Protein AF-A0A7J6QFS4-F1 (afdb_monomer)

Organism: Perkinsus olseni (NCBI:txid32597)

Foldseek 3Di:
DVCVVVAAVCCLPPPLVVLLVQLVVCVVVDCVSVLVSLVCLLVNLVRYALVSCVVRVVVSLLVQCPDPDLQSVVSSLVSVVVCVVVVSHVPVCCCPVPNVVSSCVSVVPDPDPPRD

Secondary structure (DSSP, 8-state):
-HHHHHHHHHIIIIIHHHHHHHHHHTTTS-SHHHHHHHHHHHHHTTTS-HHHIIIIIHHHHHHHTT-SSHHHHHHHHHHHHHHHHTTS---HHHIIIIIHHHHHHHHHS---TT--

pLDDT: mean 85.69, std 8.69, range [56.34, 96.44]

Sequence (116 aa):
PISEVFGSQWTEEHLLPKIVEQYQQVQGQGYSGRLTTLQALPRLTFVMSSEQVEQHIMPVLVKATKDPVPNVRFAACECLIWMLENHKLENPMMVTQSLEPTVKDVLSNEQDADVK

Nearest PDB structures (foldseek):
  3c5w-assembly1_A  TM=8.515E-01  e=2.340E-03  Homo sapiens
  8rbx-assembly1_p  TM=8.374E-01  e=2.222E-03  Homo sapiens
  7k36-assembly1_A  TM=8.325E-01  e=3.189E-03  Homo sapiens
  6ef4-assembly1_A  TM=8.300E-01  e=2.876E-03  Mus musculus
  7xvk-assembly1_A  TM=6.401E-01  e=2.153E-02  Arabidopsis thaliana

Radius of gyration: 14.08 Å; Cα contacts (8 Å, |Δi|>4): 109; chains: 1; bounding box: 35×30×35 Å

Solvent-accessible surface area (backbone atoms only — not comparable to full-atom values): 6596 Å² total; per-residue (Å²): 108,75,46,66,77,61,29,37,67,49,28,61,73,63,48,46,56,54,47,54,47,48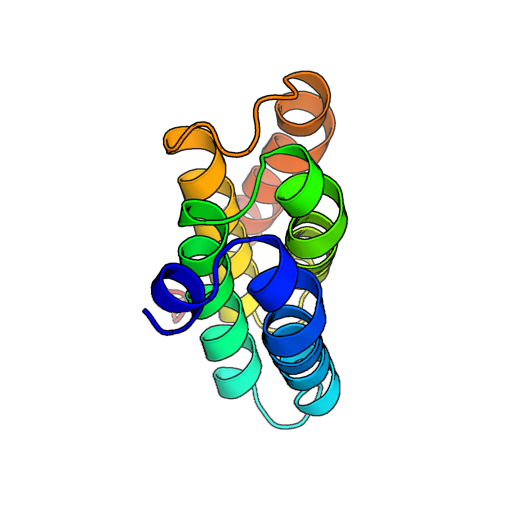,39,60,72,33,59,93,75,57,63,67,58,39,45,54,37,54,70,49,52,68,68,50,53,79,47,38,54,50,66,56,35,56,71,60,51,42,61,55,38,62,55,29,53,68,42,93,48,67,60,41,19,51,51,25,42,52,49,52,52,53,34,45,78,67,64,46,56,78,56,64,63,56,43,65,75,48,47,50,60,50,46,49,50,55,69,72,68,64,79,63,86,83,59,127

InterPro domains:
  IPR000357 HEAT repeat [PF02985] (57-80)
  IPR011989 Armadillo-like helical [G3DSA:1.25.10.10] (1-116)
  IPR016024 Armadillo-type fold [SSF48371] (4-115)
  IPR051023 Protein Phosphatase 2A Regulatory Subunit A [PTHR10648] (2-115)

Structure (mmCIF, N/CA/C/O backbone):
data_AF-A0A7J6QFS4-F1
#
_entry.id   AF-A0A7J6QFS4-F1
#
loop_
_atom_site.group_PDB
_atom_site.id
_atom_site.type_symbol
_atom_site.label_atom_id
_atom_site.label_alt_id
_atom_site.label_comp_id
_atom_site.label_asym_id
_atom_site.label_entity_id
_atom_site.label_seq_id
_atom_site.pdbx_PDB_ins_code
_atom_site.Cartn_x
_atom_site.Cartn_y
_atom_site.Cartn_z
_atom_site.occupancy
_atom_site.B_iso_or_equiv
_atom_site.auth_seq_id
_atom_site.auth_comp_id
_atom_site.auth_asym_id
_atom_site.auth_atom_id
_atom_site.pdbx_PDB_model_num
ATOM 1 N N . PRO A 1 1 ? -19.734 -1.689 1.004 1.00 78.00 1 PRO A N 1
ATOM 2 C CA . PRO A 1 1 ? -18.829 -2.863 0.905 1.00 78.00 1 PRO A CA 1
ATOM 3 C C . PRO A 1 1 ? -19.064 -3.897 2.014 1.00 78.00 1 PRO A C 1
ATOM 5 O O . PRO A 1 1 ? -19.603 -3.528 3.047 1.00 78.00 1 PRO A O 1
ATOM 8 N N . ILE A 1 2 ? -18.643 -5.163 1.854 1.00 86.31 2 ILE A N 1
ATOM 9 C CA . ILE A 1 2 ? -18.757 -6.160 2.944 1.00 86.31 2 ILE A CA 1
ATOM 10 C C . ILE A 1 2 ? -18.031 -5.692 4.221 1.00 86.31 2 ILE A C 1
ATOM 12 O O . ILE A 1 2 ? -18.524 -5.890 5.325 1.00 86.31 2 ILE A O 1
ATOM 16 N N . SER A 1 3 ? -16.926 -4.962 4.057 1.00 90.06 3 SER A N 1
ATOM 17 C CA . SER A 1 3 ? -16.174 -4.325 5.139 1.00 90.06 3 SER A CA 1
ATOM 18 C C . SER A 1 3 ? -16.978 -3.280 5.927 1.00 90.06 3 SER A C 1
ATOM 20 O O . SER A 1 3 ? -16.771 -3.134 7.123 1.00 90.06 3 SER A O 1
ATOM 22 N N . GLU A 1 4 ? -17.933 -2.582 5.304 1.00 91.00 4 GLU A N 1
ATOM 23 C CA . GLU A 1 4 ? -18.822 -1.632 5.999 1.00 91.00 4 GLU A CA 1
ATOM 24 C C . GLU A 1 4 ? -19.908 -2.350 6.802 1.00 91.00 4 GLU A C 1
ATOM 26 O O . GLU A 1 4 ? -20.306 -1.874 7.859 1.00 91.00 4 GLU A O 1
ATOM 31 N N . VAL A 1 5 ? -20.373 -3.506 6.316 1.00 93.69 5 VAL A N 1
ATOM 32 C CA . VAL A 1 5 ? -21.405 -4.306 6.991 1.00 93.69 5 VAL A CA 1
ATOM 33 C C . VAL A 1 5 ? -20.857 -4.937 8.270 1.00 93.69 5 VAL A C 1
ATOM 35 O O . VAL A 1 5 ? -21.542 -4.948 9.288 1.00 93.69 5 VAL A O 1
ATOM 38 N N . PHE A 1 6 ? -19.627 -5.455 8.223 1.00 93.94 6 PHE A N 1
ATOM 39 C CA . PHE A 1 6 ? -19.010 -6.146 9.359 1.00 93.94 6 PHE A CA 1
ATOM 40 C C . PHE A 1 6 ? -18.054 -5.271 10.186 1.00 93.94 6 PHE A C 1
ATOM 42 O O . PHE A 1 6 ? -17.651 -5.664 11.280 1.00 93.94 6 PHE A O 1
ATOM 49 N N . GLY A 1 7 ? -17.716 -4.076 9.700 1.00 93.81 7 GLY A N 1
ATOM 50 C CA . GLY A 1 7 ? -16.931 -3.083 10.425 1.00 93.81 7 GLY A CA 1
ATOM 51 C C . GLY A 1 7 ? -15.421 -3.340 10.451 1.00 93.81 7 GLY A C 1
ATOM 52 O O . GLY A 1 7 ? -14.890 -4.251 9.805 1.00 93.81 7 GLY A O 1
ATOM 53 N N . SER A 1 8 ? -14.725 -2.483 11.206 1.00 94.31 8 SER A N 1
ATOM 54 C CA . SER A 1 8 ? -13.258 -2.411 11.242 1.00 94.31 8 SER A CA 1
ATOM 55 C C . SER A 1 8 ? -12.595 -3.716 11.683 1.00 94.31 8 SER A C 1
ATOM 57 O O . SER A 1 8 ? -11.792 -4.280 10.944 1.00 94.31 8 SER A O 1
ATOM 59 N N . GLN A 1 9 ? -12.971 -4.227 12.860 1.00 94.62 9 GLN A N 1
ATOM 60 C CA . GLN A 1 9 ? -12.335 -5.402 13.458 1.00 94.62 9 GLN A CA 1
ATOM 61 C C . GLN A 1 9 ? -12.461 -6.634 12.557 1.00 94.62 9 GLN A C 1
ATOM 63 O O . GLN A 1 9 ? -11.479 -7.312 12.273 1.00 94.62 9 GLN A O 1
ATOM 68 N N . TRP A 1 10 ? -13.658 -6.889 12.021 1.00 96.19 10 TRP A N 1
ATOM 69 C CA . TRP A 1 10 ? -13.849 -8.000 11.094 1.00 96.19 10 TRP A CA 1
ATOM 70 C C . TRP A 1 10 ? -13.008 -7.831 9.824 1.00 96.19 10 TRP A C 1
ATOM 72 O O . TRP A 1 10 ? -12.444 -8.801 9.318 1.00 96.19 10 TRP A O 1
ATOM 82 N N . THR A 1 11 ? -12.908 -6.599 9.316 1.00 96.44 11 THR A N 1
ATOM 83 C CA . THR A 1 11 ? -12.099 -6.284 8.133 1.00 96.44 11 THR A CA 1
ATOM 84 C C . THR A 1 11 ? -10.626 -6.600 8.374 1.00 96.44 11 THR A C 1
ATOM 86 O O . THR A 1 11 ? -10.013 -7.256 7.531 1.00 96.44 11 THR A O 1
ATOM 89 N N . GLU A 1 12 ? -10.080 -6.190 9.518 1.00 94.88 12 GLU A N 1
ATOM 90 C CA . GLU A 1 12 ? -8.701 -6.469 9.929 1.00 94.88 12 GLU A CA 1
ATOM 91 C C . GLU A 1 12 ? -8.442 -7.972 10.108 1.00 94.88 12 GLU A C 1
ATOM 93 O O . GLU A 1 12 ? -7.452 -8.490 9.599 1.00 94.88 12 GLU A O 1
ATOM 98 N N . GLU A 1 13 ? -9.351 -8.692 10.766 1.00 95.06 13 GLU A N 1
ATOM 99 C CA . GLU A 1 13 ? -9.154 -10.103 11.119 1.00 95.06 13 GLU A CA 1
ATOM 100 C C . GLU A 1 13 ? -9.402 -11.073 9.947 1.00 95.06 13 GLU A C 1
ATOM 102 O O . GLU A 1 13 ? -8.789 -12.139 9.886 1.00 95.06 13 GLU A O 1
ATOM 107 N N . HIS A 1 14 ? -10.301 -10.739 9.010 1.00 94.94 14 HIS A N 1
ATOM 108 C CA . HIS A 1 14 ? -10.813 -11.714 8.032 1.00 94.94 14 HIS A CA 1
ATOM 109 C C . HIS A 1 14 ? -10.610 -11.320 6.569 1.00 94.94 14 HIS A C 1
ATOM 111 O O . HIS A 1 14 ? -10.424 -12.202 5.721 1.00 94.94 14 HIS A O 1
ATOM 117 N N . LEU A 1 15 ? -10.696 -10.027 6.242 1.00 94.69 15 LEU A N 1
ATOM 118 C CA . LEU A 1 15 ? -10.657 -9.558 4.855 1.00 94.69 15 LEU A CA 1
ATOM 119 C C . LEU A 1 15 ? -9.254 -9.115 4.443 1.00 94.69 15 LEU A C 1
ATOM 121 O O . LEU A 1 15 ? -8.746 -9.564 3.413 1.00 94.69 15 LEU A O 1
ATOM 125 N N . LEU A 1 16 ? -8.623 -8.261 5.249 1.00 94.44 16 LEU A N 1
ATOM 126 C CA . LEU A 1 16 ? -7.293 -7.731 4.981 1.00 94.44 16 LEU A CA 1
ATOM 127 C C . LEU A 1 16 ? -6.232 -8.833 4.817 1.00 94.44 16 LEU A C 1
ATOM 129 O O . LEU A 1 16 ? -5.499 -8.765 3.828 1.00 94.44 16 LEU A O 1
ATOM 133 N N . PRO A 1 17 ? -6.175 -9.891 5.657 1.00 94.25 17 PRO A N 1
ATOM 134 C CA . PRO A 1 17 ? -5.160 -10.931 5.518 1.00 94.25 17 PRO A CA 1
ATOM 135 C C . PRO A 1 17 ? -5.238 -11.639 4.165 1.00 94.25 17 PRO A C 1
ATOM 137 O O . PRO A 1 17 ? -4.209 -11.869 3.542 1.00 94.25 17 PRO A O 1
ATOM 140 N N . LYS A 1 18 ? -6.451 -11.890 3.652 1.00 93.62 18 LYS A N 1
ATOM 141 C CA . LYS A 1 18 ? -6.660 -12.518 2.336 1.00 93.62 18 LYS A CA 1
ATOM 142 C C . LYS A 1 18 ? -6.189 -11.627 1.193 1.00 93.62 18 LYS A C 1
ATOM 144 O O . LYS A 1 18 ? -5.596 -12.111 0.236 1.00 93.62 18 LYS A O 1
ATOM 149 N N . ILE A 1 19 ? -6.442 -10.322 1.288 1.00 92.31 19 ILE A N 1
ATOM 150 C CA . ILE A 1 19 ? -5.996 -9.350 0.282 1.00 92.31 19 ILE A CA 1
ATOM 151 C C . ILE A 1 19 ? -4.465 -9.270 0.271 1.00 92.31 19 ILE A C 1
ATOM 153 O O . ILE A 1 19 ? -3.852 -9.302 -0.797 1.00 92.31 19 ILE A O 1
ATOM 157 N N . VAL A 1 20 ? -3.835 -9.219 1.446 1.00 91.19 20 VAL A N 1
ATOM 158 C CA . VAL A 1 20 ? -2.371 -9.182 1.569 1.00 91.19 20 VAL A CA 1
ATOM 159 C C . VAL A 1 20 ? -1.735 -10.499 1.118 1.00 91.19 20 VAL A C 1
ATOM 161 O O . VAL A 1 20 ? -0.734 -10.477 0.403 1.00 91.19 20 VAL A O 1
ATOM 164 N N . GLU A 1 21 ? -2.324 -11.640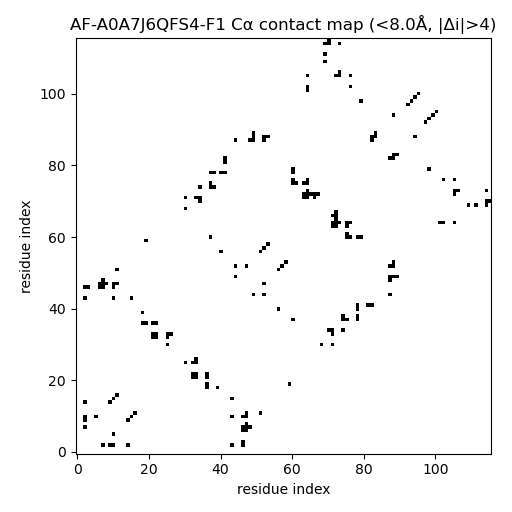 1.470 1.00 90.75 21 GLU A N 1
ATOM 165 C CA . GLU A 1 21 ? -1.881 -12.957 1.008 1.00 90.75 21 GLU A CA 1
ATOM 166 C C . GLU A 1 21 ? -1.961 -13.059 -0.521 1.00 90.75 21 GLU A C 1
ATOM 168 O O . GLU A 1 21 ? -0.989 -13.471 -1.154 1.00 90.75 21 GLU A O 1
ATOM 173 N N . GLN A 1 22 ? -3.051 -12.583 -1.134 1.00 88.88 22 GLN A N 1
ATOM 174 C CA . GLN A 1 22 ? -3.196 -12.519 -2.590 1.00 88.88 22 GLN A CA 1
ATOM 175 C C . GLN A 1 22 ? -2.026 -11.759 -3.236 1.00 88.88 22 GLN A C 1
ATOM 177 O O . GLN A 1 22 ? -1.454 -12.239 -4.212 1.00 88.88 22 GLN A O 1
ATOM 182 N N . TYR A 1 23 ? -1.621 -10.607 -2.678 1.00 87.38 23 TYR A N 1
ATOM 183 C CA . TYR A 1 23 ? -0.476 -9.834 -3.185 1.00 87.38 23 TYR A CA 1
ATOM 184 C C . TYR A 1 23 ? 0.832 -10.633 -3.166 1.00 87.38 23 TYR A C 1
ATOM 186 O O . TYR A 1 23 ? 1.679 -10.451 -4.042 1.00 87.38 23 TYR A O 1
ATOM 194 N N . GLN A 1 24 ? 1.008 -11.501 -2.168 1.00 83.25 24 GLN A N 1
ATOM 195 C CA . GLN A 1 24 ? 2.195 -12.340 -2.012 1.00 83.25 24 GLN A CA 1
ATOM 196 C C . GLN A 1 24 ? 2.157 -13.566 -2.929 1.00 83.25 24 GLN A C 1
ATOM 198 O O . GLN A 1 24 ? 3.159 -13.864 -3.573 1.00 83.25 24 GLN A O 1
ATOM 203 N N . GLN A 1 25 ? 1.016 -14.251 -3.028 1.00 84.56 25 GLN A N 1
ATOM 204 C CA . GLN A 1 25 ? 0.870 -15.477 -3.821 1.00 84.56 25 GLN A CA 1
ATOM 205 C C . GLN A 1 25 ? 1.032 -15.235 -5.327 1.00 84.56 25 GLN A C 1
ATOM 207 O O . GLN A 1 25 ? 1.580 -16.078 -6.036 1.00 84.56 25 GLN A O 1
ATOM 212 N N . VAL A 1 26 ? 0.592 -14.074 -5.820 1.00 81.44 26 VAL A N 1
ATOM 213 C CA . VAL A 1 26 ? 0.684 -13.720 -7.248 1.00 81.44 26 VAL A CA 1
ATOM 214 C C . VAL A 1 26 ? 2.024 -13.074 -7.627 1.00 81.44 26 VAL A C 1
ATOM 216 O O . VAL A 1 26 ? 2.211 -12.642 -8.769 1.00 81.44 26 VAL A O 1
ATOM 219 N N . GLN A 1 27 ? 2.986 -13.007 -6.699 1.00 76.00 27 GLN A N 1
ATOM 220 C CA . GLN A 1 27 ? 4.364 -12.631 -7.023 1.00 76.00 27 GLN A CA 1
ATOM 221 C C . GLN A 1 27 ? 4.932 -13.616 -8.055 1.00 76.00 27 GLN A C 1
ATOM 223 O O . GLN A 1 27 ? 4.904 -14.827 -7.862 1.00 76.00 27 GLN A O 1
ATOM 228 N N . GLY A 1 28 ? 5.420 -13.095 -9.183 1.00 73.00 28 GLY A N 1
ATOM 229 C CA . GLY A 1 28 ? 5.961 -13.905 -10.282 1.00 73.00 28 GLY A CA 1
ATOM 230 C C . GLY A 1 28 ? 4.934 -14.497 -11.262 1.00 73.00 28 GLY A C 1
ATOM 231 O O . GLY A 1 28 ? 5.348 -15.051 -12.273 1.00 73.00 28 GLY A O 1
ATOM 232 N N . GLN A 1 29 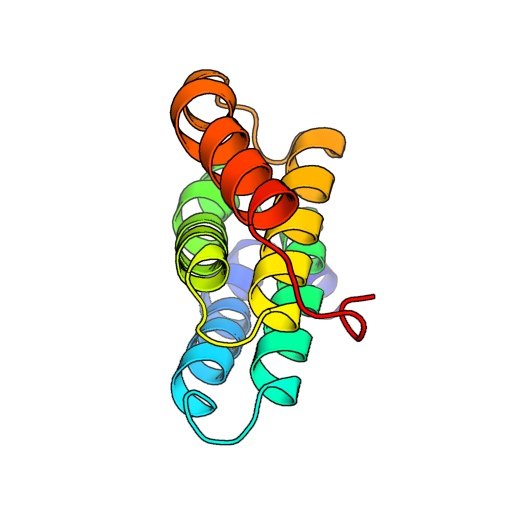? 3.621 -14.336 -11.037 1.00 75.94 29 GLN A N 1
ATOM 233 C CA . GLN A 1 29 ? 2.557 -14.884 -11.907 1.00 75.94 29 GLN A CA 1
ATOM 234 C C . GLN A 1 29 ? 1.903 -13.830 -12.832 1.00 75.94 29 GLN A C 1
ATOM 236 O O . GLN A 1 29 ? 0.793 -14.017 -13.323 1.00 75.94 29 GLN A O 1
ATOM 241 N N . GLY A 1 30 ? 2.585 -12.704 -13.069 1.00 77.38 30 GLY A N 1
ATOM 242 C CA . GLY A 1 30 ? 2.043 -11.525 -13.763 1.00 77.38 30 GLY A CA 1
ATOM 243 C C . GLY A 1 30 ? 1.657 -10.394 -12.799 1.00 77.38 30 GLY A C 1
ATOM 244 O O . GLY A 1 30 ? 1.554 -10.595 -11.591 1.00 77.38 30 GLY A O 1
ATOM 245 N N . TYR A 1 31 ? 1.518 -9.163 -13.302 1.00 82.44 31 TYR A N 1
ATOM 246 C CA . TYR A 1 31 ? 1.340 -7.971 -12.454 1.00 82.44 31 TYR A CA 1
ATOM 247 C C . TYR A 1 31 ? -0.123 -7.643 -12.120 1.00 82.44 31 TYR A C 1
ATOM 249 O O . TYR A 1 31 ? -0.379 -6.953 -11.135 1.00 82.44 31 TYR A O 1
ATOM 257 N N . SER A 1 32 ? -1.088 -8.155 -12.891 1.00 85.81 32 SER A N 1
ATOM 258 C CA . SER A 1 32 ? -2.507 -7.794 -12.761 1.00 85.81 32 SER A CA 1
ATOM 259 C C . SER A 1 32 ? -3.075 -8.103 -11.375 1.00 85.81 32 SER A C 1
ATOM 261 O O . SER A 1 32 ? -3.762 -7.264 -10.804 1.00 85.81 32 SER A O 1
ATOM 263 N N . GLY A 1 33 ? -2.730 -9.259 -10.794 1.00 86.00 33 GLY A N 1
ATOM 264 C CA . GLY A 1 33 ? -3.166 -9.619 -9.441 1.00 86.00 33 GLY A CA 1
ATOM 265 C C . GLY A 1 33 ? -2.633 -8.662 -8.371 1.00 86.00 33 GLY A C 1
ATOM 266 O O . GLY A 1 33 ? -3.374 -8.280 -7.469 1.00 86.00 33 GLY A O 1
ATOM 267 N N . ARG A 1 34 ? -1.380 -8.204 -8.511 1.00 92.12 34 ARG A N 1
ATOM 268 C CA . ARG A 1 34 ? -0.781 -7.217 -7.596 1.00 92.12 34 ARG A CA 1
ATOM 269 C C . ARG A 1 34 ? -1.484 -5.874 -7.710 1.00 92.12 34 ARG A C 1
ATOM 271 O O . ARG A 1 34 ? -1.846 -5.294 -6.692 1.00 92.12 34 ARG A O 1
ATOM 278 N N . LEU A 1 35 ? -1.748 -5.432 -8.938 1.00 91.06 35 LEU A N 1
ATOM 279 C CA . LEU A 1 35 ? -2.464 -4.189 -9.205 1.00 91.06 35 LEU A CA 1
ATOM 280 C C . LEU A 1 35 ? -3.887 -4.215 -8.626 1.00 91.06 35 LEU A C 1
ATOM 282 O O . LEU A 1 35 ? -4.293 -3.269 -7.956 1.00 91.06 35 LEU A O 1
ATOM 286 N N . THR A 1 36 ? -4.618 -5.321 -8.808 1.00 90.81 36 THR A N 1
ATOM 287 C CA . THR A 1 36 ? -5.956 -5.500 -8.221 1.00 90.81 36 THR A CA 1
ATOM 288 C C . THR A 1 36 ? -5.924 -5.422 -6.696 1.00 90.81 36 THR A C 1
ATOM 290 O O . THR A 1 36 ? -6.787 -4.770 -6.108 1.00 90.81 36 THR A O 1
ATOM 293 N N . THR A 1 37 ? -4.929 -6.034 -6.046 1.00 91.88 37 THR A N 1
ATOM 294 C CA . THR A 1 37 ? -4.770 -5.900 -4.594 1.00 91.88 37 THR A CA 1
ATOM 295 C C . THR A 1 37 ? -4.525 -4.448 -4.192 1.00 91.88 37 THR A C 1
ATOM 297 O O . THR A 1 37 ? -5.217 -3.954 -3.303 1.00 91.88 37 THR A O 1
ATOM 300 N N . LEU A 1 38 ? -3.587 -3.750 -4.840 1.00 93.44 38 LEU A N 1
ATOM 301 C CA . LEU A 1 38 ? -3.274 -2.359 -4.498 1.00 93.44 38 LEU A CA 1
ATOM 302 C C . LEU A 1 38 ? -4.507 -1.458 -4.618 1.00 93.44 38 LEU A C 1
ATOM 304 O O . LEU A 1 38 ? -4.809 -0.721 -3.689 1.00 93.44 38 LEU A O 1
ATOM 308 N N . GLN A 1 39 ? -5.294 -1.608 -5.683 1.00 90.38 39 GLN A N 1
ATOM 309 C CA . GLN A 1 39 ? -6.535 -0.850 -5.889 1.00 90.38 39 GLN A CA 1
ATOM 310 C C . GLN A 1 39 ? -7.633 -1.148 -4.852 1.00 90.38 39 GLN A C 1
ATOM 312 O O . GLN A 1 39 ? -8.555 -0.347 -4.673 1.00 90.38 39 GLN A O 1
ATOM 317 N N . ALA A 1 40 ? -7.577 -2.298 -4.175 1.00 91.75 40 ALA A N 1
ATOM 318 C CA . ALA A 1 40 ? -8.531 -2.651 -3.129 1.00 91.75 40 ALA A CA 1
ATOM 319 C C . ALA A 1 40 ? -8.184 -2.016 -1.772 1.00 91.75 40 ALA A C 1
ATOM 321 O O . ALA A 1 40 ? -9.100 -1.692 -1.014 1.00 91.75 40 ALA A O 1
ATOM 322 N N . LEU A 1 41 ? -6.895 -1.817 -1.470 1.00 93.38 41 LEU A N 1
ATOM 323 C CA . LEU A 1 41 ? -6.426 -1.371 -0.151 1.00 93.38 41 LEU A CA 1
ATOM 324 C C . LEU A 1 41 ? -6.994 -0.006 0.282 1.00 93.38 41 LEU A C 1
ATOM 326 O O . LEU A 1 41 ? -7.529 0.059 1.392 1.00 93.38 41 LEU A O 1
ATOM 330 N N . PRO A 1 42 ? -7.001 1.053 -0.558 1.00 91.00 42 PRO A N 1
ATOM 331 C CA . PRO A 1 42 ? -7.598 2.339 -0.192 1.00 91.00 42 PRO A CA 1
ATOM 332 C C . PRO A 1 42 ? -9.065 2.245 0.239 1.00 91.00 42 PRO A C 1
ATOM 334 O O . PRO A 1 42 ? -9.516 3.007 1.083 1.00 91.00 42 PRO A O 1
ATOM 337 N N . ARG A 1 43 ? -9.828 1.276 -0.283 1.00 90.50 43 ARG A N 1
ATOM 338 C CA . ARG A 1 43 ? -11.249 1.119 0.070 1.00 90.50 43 ARG A CA 1
ATOM 339 C C . ARG A 1 43 ? -11.449 0.591 1.487 1.00 90.50 43 ARG A C 1
ATOM 341 O O . ARG A 1 43 ? -12.501 0.821 2.077 1.00 90.50 43 ARG A O 1
ATOM 348 N N . LEU A 1 44 ? -10.466 -0.120 2.037 1.00 92.00 44 LEU A N 1
ATOM 349 C CA . LEU A 1 44 ? -10.530 -0.629 3.407 1.00 92.00 44 LEU A CA 1
ATOM 350 C C . LEU A 1 44 ? -10.293 0.484 4.434 1.00 92.00 44 LEU A C 1
ATOM 352 O O . LEU A 1 44 ? -10.830 0.420 5.537 1.00 92.00 44 LEU A O 1
ATOM 356 N N . THR A 1 45 ? -9.571 1.548 4.068 1.00 90.38 45 THR A N 1
ATOM 357 C CA . THR A 1 45 ? -9.254 2.652 4.990 1.00 90.38 45 THR A CA 1
ATOM 358 C C . THR A 1 45 ? -10.495 3.450 5.416 1.00 90.38 45 THR A C 1
ATOM 360 O O . THR A 1 45 ? -10.446 4.171 6.411 1.00 90.38 45 THR A O 1
ATOM 363 N N . PHE A 1 46 ? -11.622 3.337 4.702 1.00 89.94 46 PHE A N 1
ATOM 364 C CA . PHE A 1 46 ? -12.888 3.963 5.100 1.00 89.94 46 PHE A CA 1
ATOM 365 C C . PHE A 1 46 ? -13.480 3.365 6.374 1.00 89.94 46 PHE A C 1
ATOM 367 O O . PHE A 1 46 ? -14.166 4.076 7.103 1.00 89.94 46 PHE A O 1
ATOM 374 N N . VAL A 1 47 ? -13.212 2.086 6.647 1.00 93.44 47 VAL A N 1
ATOM 375 C CA . VAL A 1 47 ? -13.730 1.400 7.838 1.00 93.44 47 VAL A CA 1
ATOM 376 C C . VAL A 1 47 ? -12.662 1.184 8.905 1.00 93.44 47 VAL A C 1
ATOM 378 O O . VAL A 1 47 ? -13.015 0.934 10.050 1.00 93.44 47 VAL A O 1
ATOM 381 N N . MET A 1 48 ? -11.381 1.284 8.544 1.00 92.12 48 MET A N 1
ATOM 382 C CA . MET A 1 48 ? -10.245 1.114 9.453 1.00 92.12 48 MET A CA 1
ATOM 383 C C . MET A 1 48 ? -9.818 2.444 10.094 1.00 92.12 48 MET A C 1
ATOM 385 O O . MET A 1 48 ? -9.975 3.517 9.503 1.00 92.12 48 MET A O 1
ATOM 389 N N . SER A 1 49 ? -9.256 2.371 11.301 1.00 90.38 49 SER A N 1
ATOM 390 C CA . SER A 1 49 ? -8.610 3.498 11.977 1.00 90.38 49 SER A CA 1
ATOM 391 C C . SER A 1 49 ? -7.266 3.829 11.322 1.00 90.38 49 SER A C 1
ATOM 393 O O . SER A 1 49 ? -6.645 2.973 10.691 1.00 90.38 49 SER A O 1
ATOM 395 N N . SER A 1 50 ? -6.782 5.060 11.504 1.00 87.44 50 SER A N 1
ATOM 396 C CA . SER A 1 50 ? -5.466 5.473 10.997 1.00 87.44 50 SER A CA 1
ATOM 397 C C . SER A 1 50 ? -4.338 4.587 11.537 1.00 87.44 50 SER A C 1
ATOM 399 O O . SER A 1 50 ? -3.434 4.228 10.793 1.00 87.44 50 SER A O 1
ATOM 401 N N . GLU A 1 51 ? -4.434 4.137 12.792 1.00 88.19 51 GLU A N 1
ATOM 402 C CA . GLU A 1 51 ? -3.466 3.208 13.388 1.00 88.19 51 GLU A CA 1
ATOM 403 C C . GLU A 1 51 ? -3.442 1.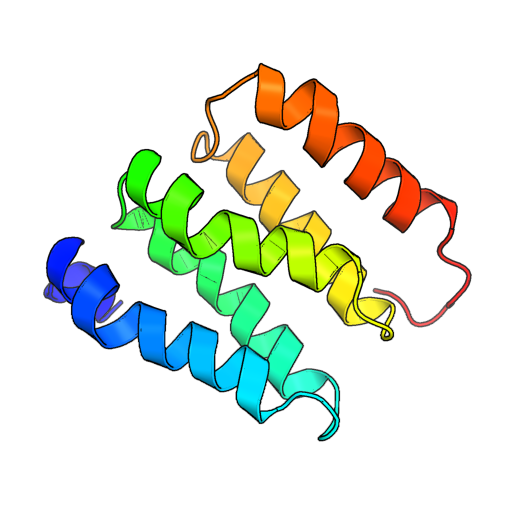854 12.663 1.00 88.19 51 GLU A C 1
ATOM 405 O O . GLU A 1 51 ? -2.375 1.386 12.270 1.00 88.19 51 GLU A O 1
ATOM 410 N N . GLN A 1 52 ? -4.606 1.246 12.411 1.00 91.56 52 GLN A N 1
ATOM 411 C CA . GLN A 1 52 ? -4.684 -0.032 11.691 1.00 91.56 52 GLN A CA 1
ATOM 412 C C . GLN A 1 52 ? -4.174 0.111 10.246 1.00 91.56 52 GLN A C 1
ATOM 414 O O . GLN A 1 52 ? -3.536 -0.788 9.692 1.00 91.56 52 GLN A O 1
ATOM 419 N N . VAL A 1 53 ? -4.442 1.255 9.615 1.00 91.31 53 VAL A N 1
ATOM 420 C CA . VAL A 1 53 ? -3.943 1.579 8.276 1.00 91.31 53 VAL A CA 1
ATOM 421 C C . VAL A 1 53 ? -2.412 1.668 8.270 1.00 91.31 53 VAL A C 1
ATOM 423 O O . VAL A 1 53 ? -1.771 1.044 7.418 1.00 91.31 53 VAL A O 1
ATOM 426 N N . GLU A 1 54 ? -1.819 2.386 9.226 1.00 87.44 54 GLU A N 1
ATOM 427 C CA . GLU A 1 54 ? -0.365 2.503 9.381 1.00 87.44 54 GLU A CA 1
ATOM 428 C C . GLU A 1 54 ? 0.296 1.155 9.708 1.00 87.44 54 GLU A C 1
ATOM 430 O O . GLU A 1 54 ? 1.358 0.842 9.170 1.00 87.44 54 GLU A O 1
ATOM 435 N N . GLN A 1 55 ? -0.334 0.326 10.542 1.00 89.62 55 GLN A N 1
ATOM 436 C CA . GLN A 1 55 ? 0.219 -0.965 10.956 1.00 89.62 55 GLN A CA 1
ATOM 437 C C . GLN A 1 55 ? 0.150 -2.032 9.858 1.00 89.62 55 GLN A C 1
ATOM 439 O O . GLN A 1 55 ? 1.078 -2.833 9.728 1.00 89.62 55 GLN A O 1
ATOM 444 N N . HIS A 1 56 ? -0.921 -2.061 9.057 1.00 91.06 56 HIS A N 1
ATOM 445 C CA . HIS A 1 56 ? -1.183 -3.193 8.161 1.00 91.06 56 HIS A CA 1
ATOM 446 C C . HIS A 1 56 ? -1.151 -2.858 6.671 1.00 91.06 56 HIS A C 1
ATOM 448 O O . HIS A 1 56 ? -0.647 -3.656 5.880 1.00 91.06 56 HIS A O 1
ATOM 454 N N . ILE A 1 57 ? -1.681 -1.704 6.260 1.00 92.06 57 ILE A N 1
ATOM 455 C CA . ILE A 1 57 ? -1.766 -1.335 4.838 1.00 92.06 57 ILE A CA 1
ATOM 456 C C . ILE A 1 57 ? -0.466 -0.678 4.382 1.00 92.06 57 ILE A C 1
ATOM 458 O O . ILE A 1 57 ? 0.069 -1.017 3.323 1.00 92.06 57 ILE A O 1
ATOM 462 N N . MET A 1 58 ? 0.078 0.223 5.200 1.00 89.31 58 MET A N 1
ATOM 463 C CA . MET A 1 58 ? 1.269 0.989 4.852 1.00 89.31 58 MET A CA 1
ATOM 464 C C . MET A 1 58 ? 2.485 0.106 4.500 1.00 89.31 58 MET A C 1
ATOM 466 O O . MET A 1 58 ? 3.089 0.337 3.449 1.00 89.31 58 MET A O 1
ATOM 470 N N . PRO A 1 59 ? 2.828 -0.963 5.250 1.00 89.75 59 PRO A N 1
ATOM 471 C CA . PRO A 1 59 ? 3.965 -1.819 4.899 1.00 89.75 59 PRO A CA 1
ATOM 472 C C . PRO A 1 59 ? 3.824 -2.494 3.528 1.00 89.75 59 PRO A C 1
ATOM 474 O O . PRO A 1 59 ? 4.818 -2.700 2.827 1.00 89.75 59 PRO A O 1
ATOM 477 N N . VAL A 1 60 ? 2.591 -2.820 3.125 1.00 92.25 60 VAL A N 1
ATOM 478 C CA . VAL A 1 60 ? 2.302 -3.424 1.817 1.00 92.25 60 VAL A CA 1
ATOM 479 C C . VAL A 1 60 ? 2.556 -2.413 0.705 1.00 92.25 60 VAL A C 1
ATOM 481 O O . VAL A 1 60 ? 3.228 -2.745 -0.272 1.00 92.25 60 VAL A O 1
ATOM 484 N N . LEU A 1 61 ? 2.094 -1.172 0.880 1.00 92.12 61 LEU A N 1
ATOM 485 C CA . LEU A 1 61 ? 2.308 -0.098 -0.088 1.00 92.12 61 LEU A CA 1
ATOM 486 C C . LEU A 1 61 ? 3.793 0.278 -0.214 1.00 92.12 61 LEU A C 1
ATOM 488 O O . LEU A 1 61 ? 4.283 0.340 -1.337 1.00 92.12 61 LEU A O 1
ATOM 492 N N . VAL A 1 62 ? 4.550 0.414 0.891 1.00 89.62 62 VAL A N 1
ATOM 493 C CA . VAL A 1 62 ? 6.019 0.637 0.824 1.00 89.62 62 VAL A CA 1
ATOM 494 C C . VAL A 1 62 ? 6.717 -0.493 0.077 1.00 89.62 62 VAL A C 1
ATOM 496 O O . VAL A 1 62 ? 7.665 -0.271 -0.670 1.00 89.62 62 VAL A O 1
ATOM 499 N N . LYS A 1 63 ? 6.297 -1.741 0.298 1.00 90.38 63 LYS A N 1
ATOM 500 C CA . LYS A 1 63 ? 6.892 -2.871 -0.415 1.00 90.38 63 LYS A CA 1
ATOM 501 C C . LYS A 1 63 ? 6.589 -2.795 -1.913 1.00 90.38 63 LYS A C 1
ATOM 503 O O . LYS A 1 63 ? 7.455 -3.124 -2.719 1.00 90.38 63 LYS A O 1
ATOM 508 N N . ALA A 1 64 ? 5.385 -2.364 -2.278 1.00 92.00 64 ALA A N 1
ATOM 509 C CA . ALA A 1 64 ? 4.945 -2.255 -3.661 1.00 92.00 64 ALA A CA 1
ATOM 510 C C . ALA A 1 64 ? 5.620 -1.118 -4.444 1.00 92.00 64 ALA A C 1
ATOM 512 O O . ALA A 1 64 ? 5.828 -1.268 -5.645 1.00 92.00 64 ALA A O 1
ATOM 513 N N . THR A 1 65 ? 6.080 -0.045 -3.790 1.00 91.06 65 THR A N 1
ATOM 514 C CA . THR A 1 65 ? 6.894 0.989 -4.466 1.00 91.06 65 THR A CA 1
ATOM 515 C C . THR A 1 65 ? 8.256 0.472 -4.940 1.00 91.06 65 THR A C 1
ATOM 517 O O . THR A 1 65 ? 8.922 1.131 -5.730 1.00 91.06 65 THR A O 1
ATOM 520 N N . LYS A 1 66 ? 8.664 -0.728 -4.507 1.00 90.25 66 LYS A N 1
ATOM 521 C CA . LYS A 1 66 ? 9.899 -1.412 -4.925 1.00 90.25 66 LYS A CA 1
ATOM 522 C C . LYS A 1 66 ? 9.638 -2.605 -5.853 1.00 90.25 66 LYS A C 1
ATOM 524 O O . LYS A 1 66 ? 10.518 -3.445 -6.030 1.00 90.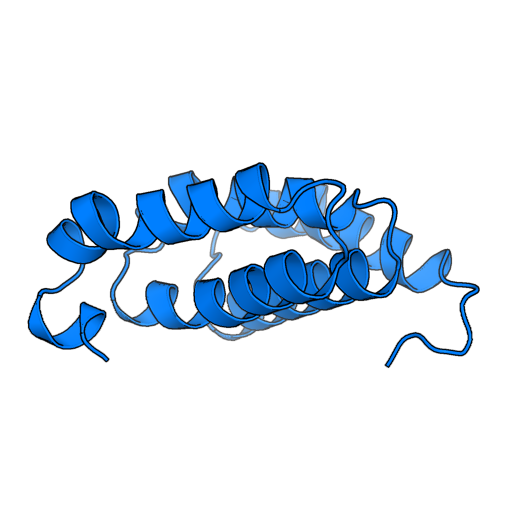25 66 LYS A O 1
ATOM 529 N N . ASP A 1 67 ? 8.429 -2.727 -6.400 1.00 91.75 67 ASP A N 1
ATOM 530 C CA . ASP A 1 67 ? 8.079 -3.814 -7.316 1.00 91.75 67 ASP A CA 1
ATOM 531 C C . ASP A 1 67 ? 8.911 -3.737 -8.613 1.00 91.75 67 ASP A C 1
ATOM 533 O O . ASP A 1 67 ? 9.165 -2.638 -9.118 1.00 91.75 67 ASP A O 1
ATOM 537 N N . PRO A 1 68 ? 9.331 -4.875 -9.197 1.00 87.62 68 PRO A N 1
ATOM 538 C CA . PRO A 1 68 ? 10.062 -4.868 -10.463 1.00 87.62 68 PRO A CA 1
ATOM 539 C C . PRO A 1 68 ? 9.239 -4.317 -11.636 1.00 87.62 68 PRO A C 1
ATOM 541 O O . PRO A 1 68 ? 9.825 -3.902 -12.632 1.00 87.62 68 PRO A O 1
ATOM 544 N N . VAL A 1 69 ? 7.903 -4.305 -11.542 1.00 88.50 69 VAL A N 1
ATOM 545 C CA . VAL A 1 69 ? 7.021 -3.816 -12.607 1.00 88.50 69 VAL A CA 1
ATOM 546 C C . VAL A 1 69 ? 6.655 -2.340 -12.378 1.00 88.50 69 VAL A C 1
ATOM 548 O O . VAL A 1 69 ? 6.000 -2.044 -11.374 1.00 88.50 69 VAL A O 1
ATOM 551 N N . PRO A 1 70 ? 6.982 -1.434 -13.323 1.00 87.56 70 PRO A N 1
ATOM 552 C CA . PRO A 1 70 ? 6.669 -0.001 -13.259 1.00 87.56 70 PRO A CA 1
ATOM 553 C C . PRO A 1 70 ? 5.229 0.330 -12.849 1.00 87.56 70 PRO A C 1
ATOM 555 O O . PRO A 1 70 ? 4.995 1.003 -11.848 1.00 87.56 70 PRO A O 1
ATOM 558 N N . ASN A 1 71 ? 4.248 -0.270 -13.528 1.00 87.69 71 ASN A N 1
ATOM 559 C CA . ASN A 1 71 ? 2.823 -0.063 -13.241 1.00 87.69 71 ASN A CA 1
ATOM 560 C C . ASN A 1 71 ? 2.414 -0.401 -11.798 1.00 87.69 71 ASN A C 1
ATOM 562 O O . ASN A 1 71 ? 1.488 0.197 -11.257 1.00 87.69 71 ASN A O 1
ATOM 566 N N . VAL A 1 72 ? 3.083 -1.365 -11.158 1.00 91.31 72 VAL A N 1
ATOM 567 C CA . VAL A 1 72 ? 2.793 -1.722 -9.761 1.00 91.31 72 VAL A CA 1
ATOM 568 C C . VAL A 1 72 ? 3.372 -0.674 -8.814 1.00 91.31 72 VAL A C 1
ATOM 57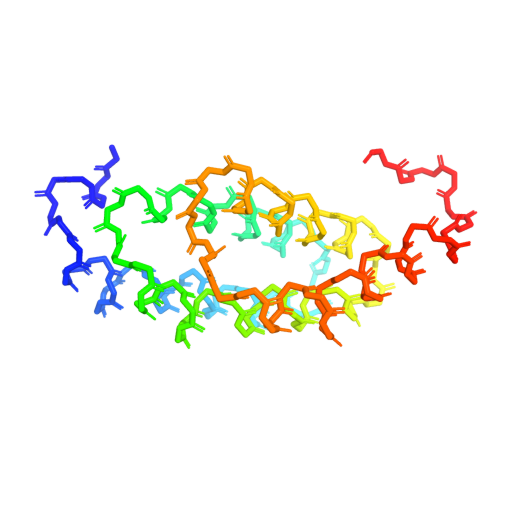0 O O . VAL A 1 72 ? 2.699 -0.295 -7.855 1.00 91.31 72 VAL A O 1
ATOM 573 N N . ARG A 1 73 ? 4.579 -0.164 -9.105 1.00 91.56 73 ARG A N 1
ATOM 574 C CA . ARG A 1 73 ? 5.182 0.933 -8.335 1.00 91.56 73 ARG A CA 1
ATOM 575 C C . ARG A 1 73 ? 4.328 2.192 -8.411 1.00 91.56 73 ARG A C 1
ATOM 577 O O . ARG A 1 73 ? 4.038 2.783 -7.373 1.00 91.56 73 ARG A O 1
ATOM 584 N N . PHE A 1 74 ? 3.882 2.554 -9.614 1.00 88.56 74 PHE A N 1
ATOM 585 C CA . PHE A 1 74 ? 3.052 3.735 -9.833 1.00 88.56 74 PHE A CA 1
ATOM 586 C C . PHE A 1 74 ? 1.726 3.642 -9.069 1.00 88.56 74 PHE A C 1
ATOM 588 O O . PHE A 1 74 ? 1.419 4.519 -8.264 1.00 88.56 74 PHE A O 1
ATOM 595 N N . ALA A 1 75 ? 1.010 2.521 -9.191 1.00 91.69 75 ALA A N 1
ATOM 596 C CA . ALA A 1 75 ? -0.236 2.305 -8.457 1.00 91.69 75 ALA A CA 1
ATOM 597 C C . ALA A 1 75 ? -0.057 2.341 -6.929 1.00 91.69 75 ALA A C 1
ATOM 599 O O . ALA A 1 75 ? -0.943 2.798 -6.205 1.00 91.69 75 ALA A O 1
ATOM 600 N N . ALA A 1 76 ? 1.086 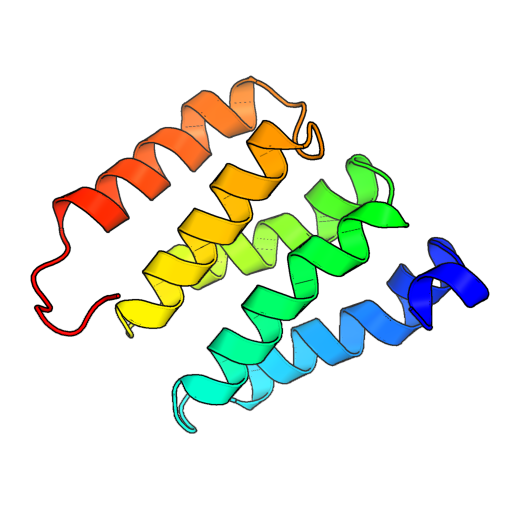1.874 -6.414 1.00 93.19 76 ALA A N 1
ATOM 601 C CA . ALA A 1 76 ? 1.402 1.994 -4.995 1.00 93.19 76 ALA A CA 1
ATOM 602 C C . ALA A 1 76 ? 1.569 3.464 -4.579 1.00 93.19 76 ALA A C 1
ATOM 604 O O . ALA A 1 76 ? 1.019 3.870 -3.555 1.00 93.19 76 ALA A O 1
ATOM 605 N N . CYS A 1 77 ? 2.271 4.269 -5.381 1.00 90.56 77 CYS A N 1
ATOM 606 C CA . CYS A 1 77 ? 2.408 5.708 -5.155 1.00 90.56 77 CYS A CA 1
ATOM 607 C C . CYS A 1 77 ? 1.061 6.439 -5.218 1.00 90.56 77 CYS A C 1
ATOM 609 O O . CYS A 1 77 ? 0.788 7.245 -4.331 1.00 90.56 77 CYS A O 1
ATOM 611 N N . GLU A 1 78 ? 0.194 6.124 -6.183 1.00 89.88 78 GLU A N 1
ATOM 612 C CA . GLU A 1 78 ? -1.157 6.698 -6.257 1.00 89.88 78 GLU A CA 1
ATOM 613 C C . GLU A 1 78 ? -1.977 6.392 -5.001 1.00 89.88 78 GLU A C 1
ATOM 615 O O . GLU A 1 78 ? -2.610 7.285 -4.438 1.00 89.88 78 GLU A O 1
ATOM 620 N N . CYS A 1 79 ? -1.923 5.149 -4.507 1.00 92.12 79 CYS A N 1
ATOM 621 C CA . CYS A 1 79 ? -2.595 4.778 -3.261 1.00 92.12 79 CYS A CA 1
ATOM 622 C C . CYS A 1 79 ? -2.073 5.599 -2.074 1.00 92.12 79 CYS A C 1
ATOM 624 O O . CYS A 1 79 ? -2.865 6.069 -1.261 1.00 92.12 79 CYS A O 1
ATOM 626 N N . LEU A 1 80 ? -0.753 5.792 -1.980 1.00 90.12 80 LEU A N 1
ATOM 627 C CA . LEU A 1 80 ? -0.130 6.571 -0.908 1.00 90.12 80 LEU A CA 1
ATOM 628 C C . LEU A 1 80 ? -0.534 8.044 -0.949 1.00 90.12 80 LEU A C 1
ATOM 630 O O . LEU A 1 80 ? -0.911 8.593 0.084 1.00 90.12 80 LEU A O 1
ATOM 634 N N . ILE A 1 81 ? -0.496 8.665 -2.129 1.00 86.69 81 ILE A N 1
ATOM 635 C CA . ILE A 1 81 ? -0.925 10.056 -2.327 1.00 86.69 81 ILE A CA 1
ATOM 636 C C . ILE A 1 81 ? -2.397 10.203 -1.944 1.00 86.69 81 ILE A C 1
ATOM 638 O O . ILE A 1 81 ? -2.735 11.049 -1.119 1.00 86.69 81 ILE A O 1
ATOM 642 N N . TRP A 1 82 ? -3.259 9.319 -2.451 1.00 89.19 82 TRP A N 1
ATOM 643 C CA . TRP A 1 82 ? -4.682 9.346 -2.132 1.00 89.19 82 TRP A CA 1
ATOM 644 C C . TRP A 1 82 ? -4.937 9.222 -0.622 1.00 89.19 82 TRP A C 1
ATOM 646 O O . TRP A 1 82 ? -5.776 9.931 -0.066 1.00 89.19 82 TRP A O 1
ATOM 656 N N . MET A 1 83 ? -4.201 8.353 0.078 1.00 87.44 83 MET A N 1
ATOM 657 C CA . MET A 1 83 ? -4.346 8.179 1.528 1.00 87.44 83 MET A CA 1
ATOM 658 C C . MET A 1 83 ? -3.901 9.412 2.324 1.00 87.44 83 MET A C 1
ATOM 660 O O . MET A 1 83 ? -4.491 9.694 3.369 1.00 87.44 83 MET A O 1
ATOM 664 N N . LEU A 1 84 ? -2.906 10.158 1.836 1.00 85.19 84 LEU A N 1
ATOM 665 C CA . LEU A 1 84 ? -2.496 11.439 2.415 1.00 85.19 84 LEU A CA 1
ATOM 666 C C . LEU A 1 84 ? -3.578 12.506 2.227 1.00 85.19 84 LEU A C 1
ATOM 668 O O . LEU A 1 84 ? -3.964 13.163 3.191 1.00 85.19 84 LEU A O 1
ATOM 672 N N . GLU A 1 85 ? -4.109 12.634 1.011 1.00 85.69 85 GLU A N 1
ATOM 673 C CA . GLU A 1 85 ? -5.168 13.597 0.676 1.00 85.69 85 GLU A CA 1
ATOM 674 C C . GLU A 1 85 ? -6.468 13.343 1.451 1.00 85.69 85 GLU A C 1
ATOM 676 O O . GLU A 1 85 ? -7.207 14.275 1.756 1.00 85.69 85 GLU A O 1
ATOM 681 N N . ASN A 1 86 ? -6.738 12.084 1.807 1.00 86.19 86 ASN A N 1
ATOM 682 C CA . ASN A 1 86 ? -7.920 11.683 2.571 1.00 86.19 86 ASN A CA 1
ATOM 683 C C . ASN A 1 86 ? -7.663 11.586 4.088 1.00 86.19 86 ASN A C 1
ATOM 685 O O . ASN A 1 86 ? -8.475 10.995 4.803 1.00 86.19 86 ASN A O 1
ATOM 689 N N . HIS A 1 87 ? -6.549 12.144 4.581 1.00 77.44 87 HIS A N 1
ATOM 690 C CA . HIS A 1 87 ? -6.178 12.180 6.003 1.00 77.44 87 HIS A CA 1
ATOM 691 C C .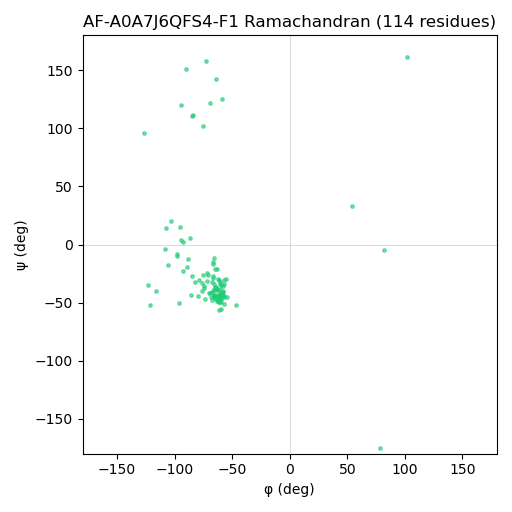 HIS A 1 87 ? -6.164 10.797 6.686 1.00 77.44 87 HIS A C 1
ATOM 693 O O . HIS A 1 87 ? -6.468 10.656 7.866 1.00 77.44 87 HIS A O 1
ATOM 699 N N . LYS A 1 88 ? -5.813 9.739 5.943 1.00 81.31 88 LYS A N 1
ATOM 700 C CA . LYS A 1 88 ? -5.636 8.379 6.491 1.00 81.31 88 LYS A CA 1
ATOM 701 C C . LYS A 1 88 ? -4.221 8.119 6.993 1.00 81.31 88 LYS A C 1
ATOM 703 O O . LYS A 1 88 ? -3.993 7.122 7.670 1.00 81.31 88 LYS A O 1
ATOM 708 N N . LEU A 1 89 ? -3.296 9.012 6.656 1.00 76.56 89 LEU A N 1
ATOM 709 C CA . LEU A 1 89 ? -1.909 9.025 7.097 1.00 76.56 89 LEU A CA 1
ATOM 710 C C . LEU A 1 89 ? -1.640 10.410 7.684 1.00 76.56 89 LEU A C 1
ATOM 712 O O . LEU A 1 89 ? -1.400 11.366 6.951 1.00 76.56 89 LEU A O 1
ATOM 716 N N . GLU A 1 90 ? -1.747 10.533 9.004 1.00 72.06 90 GLU A N 1
ATOM 717 C CA . GLU A 1 90 ? -1.626 11.828 9.687 1.00 72.06 90 GLU A CA 1
ATOM 718 C C . GLU A 1 90 ? -0.227 12.063 10.264 1.00 72.06 90 GLU A C 1
ATOM 720 O O . GLU A 1 90 ? 0.064 13.172 10.700 1.00 72.06 90 GLU A O 1
ATOM 725 N N . ASN A 1 91 ? 0.660 11.060 10.243 1.00 76.56 91 ASN A N 1
ATOM 726 C CA . ASN A 1 91 ? 2.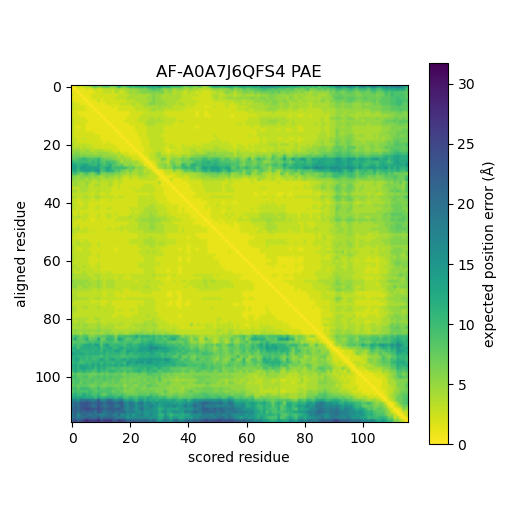004 11.154 10.806 1.00 76.56 91 ASN A CA 1
ATOM 727 C C . ASN A 1 91 ? 2.956 11.977 9.909 1.00 76.56 91 ASN A C 1
ATOM 729 O O . ASN A 1 91 ? 3.514 11.431 8.949 1.00 76.56 91 ASN A O 1
ATOM 733 N N . PRO A 1 92 ? 3.251 13.254 10.231 1.00 69.00 92 PRO A N 1
ATOM 734 C CA . PRO A 1 92 ? 3.980 14.144 9.324 1.00 69.00 92 PRO A CA 1
ATOM 735 C C . PRO A 1 92 ? 5.431 13.704 9.086 1.00 69.00 92 PRO A C 1
ATOM 737 O O . PRO A 1 92 ? 6.004 13.977 8.028 1.00 69.00 92 PRO A O 1
ATOM 740 N N . MET A 1 93 ? 6.031 12.996 10.051 1.00 73.25 93 MET A N 1
ATOM 741 C CA . MET A 1 93 ? 7.381 12.447 9.906 1.00 73.25 93 MET A CA 1
ATOM 742 C C . MET A 1 93 ? 7.411 11.309 8.886 1.00 73.25 93 MET A C 1
ATOM 744 O O . MET A 1 93 ? 8.313 11.265 8.054 1.00 73.25 93 MET A O 1
ATOM 748 N N . MET A 1 94 ? 6.407 10.426 8.899 1.00 74.69 94 MET A N 1
ATOM 749 C CA . MET A 1 94 ? 6.285 9.346 7.915 1.00 74.69 94 MET A CA 1
ATOM 750 C C . MET A 1 94 ? 6.166 9.909 6.492 1.00 74.69 94 MET A C 1
ATOM 752 O O . MET A 1 94 ? 6.849 9.441 5.578 1.00 74.69 94 MET A O 1
ATOM 756 N N . VAL A 1 95 ? 5.360 10.961 6.322 1.00 72.81 95 VAL A N 1
ATOM 757 C CA . VAL A 1 95 ? 5.163 11.630 5.029 1.00 72.81 95 VAL A CA 1
ATOM 758 C C . VAL A 1 95 ? 6.468 12.217 4.500 1.00 72.81 95 VAL A C 1
ATOM 760 O O . VAL A 1 95 ? 6.905 11.873 3.404 1.00 72.81 95 VAL A O 1
ATOM 763 N N . THR A 1 96 ? 7.105 13.077 5.291 1.00 68.81 96 THR A N 1
ATOM 764 C CA . THR A 1 96 ? 8.258 13.875 4.848 1.00 68.81 96 THR A CA 1
ATOM 765 C C . THR A 1 96 ? 9.546 13.061 4.734 1.00 68.81 96 THR A C 1
ATOM 767 O O . THR A 1 96 ? 10.347 13.298 3.834 1.00 68.81 96 THR A O 1
ATOM 770 N N . GLN A 1 97 ? 9.763 12.081 5.617 1.00 75.06 97 GLN A N 1
ATOM 771 C CA . GLN A 1 97 ? 11.019 11.322 5.653 1.00 75.06 97 GLN A CA 1
ATOM 772 C C . GLN A 1 97 ? 10.985 10.039 4.821 1.00 75.06 97 GLN A C 1
ATOM 774 O O . GLN A 1 97 ? 12.045 9.543 4.444 1.00 75.06 97 GLN A O 1
ATOM 779 N N . SER A 1 98 ? 9.801 9.482 4.542 1.00 76.44 98 SER A N 1
ATOM 780 C CA . SER A 1 98 ? 9.678 8.196 3.847 1.00 76.44 98 SER A CA 1
ATOM 781 C C . SER A 1 98 ? 8.872 8.290 2.557 1.00 76.44 98 SER A C 1
ATOM 783 O O . SER A 1 98 ? 9.370 7.880 1.508 1.00 76.44 98 SER A O 1
ATOM 785 N N . LEU A 1 99 ? 7.660 8.848 2.597 1.00 81.81 99 LEU A N 1
ATOM 786 C CA . LEU A 1 99 ? 6.763 8.820 1.436 1.00 81.81 99 LEU A CA 1
ATOM 787 C C . LEU A 1 99 ? 7.204 9.783 0.339 1.00 81.81 99 LEU A C 1
ATOM 789 O O . LEU A 1 99 ? 7.296 9.378 -0.814 1.00 81.81 99 LEU A O 1
ATOM 793 N N . GLU A 1 100 ? 7.530 11.025 0.690 1.00 81.44 100 GLU A N 1
ATOM 794 C CA . GLU A 1 100 ? 7.956 12.042 -0.272 1.00 81.44 100 GLU A CA 1
ATOM 795 C C . GLU A 1 100 ? 9.186 11.620 -1.102 1.00 81.44 100 GLU A C 1
ATOM 797 O O . GLU A 1 100 ? 9.100 11.670 -2.333 1.00 81.44 100 GLU A O 1
ATOM 802 N N . PRO A 1 101 ? 10.308 11.160 -0.507 1.00 84.12 101 PRO A N 1
ATOM 803 C CA . PRO A 1 101 ? 11.441 10.690 -1.300 1.00 84.12 101 PRO A CA 1
ATOM 804 C C . PRO A 1 101 ? 11.099 9.436 -2.111 1.00 84.12 101 PRO A C 1
ATOM 806 O O . PRO A 1 101 ? 11.532 9.333 -3.253 1.00 84.12 101 PRO A O 1
ATOM 809 N N . THR A 1 102 ? 10.288 8.518 -1.570 1.00 83.88 102 THR A N 1
ATOM 810 C CA . THR A 1 102 ? 9.879 7.293 -2.282 1.00 83.88 102 THR A CA 1
ATOM 811 C C . THR A 1 102 ? 9.043 7.614 -3.520 1.00 83.88 102 THR A C 1
ATOM 813 O O . THR A 1 102 ? 9.301 7.081 -4.594 1.00 83.88 102 THR A O 1
ATOM 816 N N . VAL A 1 103 ? 8.056 8.503 -3.394 1.00 83.19 103 VAL A N 1
ATOM 817 C CA . VAL A 1 103 ? 7.207 8.927 -4.514 1.00 83.19 103 VAL A CA 1
ATOM 818 C C . VAL A 1 103 ? 8.036 9.685 -5.548 1.00 83.19 103 VAL A C 1
ATOM 820 O O . VAL A 1 103 ? 7.925 9.405 -6.737 1.00 83.19 103 VAL A O 1
ATOM 823 N N . LYS A 1 104 ? 8.916 10.600 -5.119 1.00 84.56 104 LYS A N 1
ATOM 824 C CA . LYS A 1 104 ? 9.815 11.317 -6.036 1.00 84.56 104 LYS A CA 1
ATOM 825 C C . LYS A 1 104 ? 10.730 10.371 -6.807 1.00 84.56 104 LYS A C 1
ATOM 827 O O . LYS A 1 104 ? 10.907 10.576 -8.004 1.00 84.56 104 LYS A O 1
ATOM 832 N N . ASP A 1 105 ? 11.289 9.361 -6.147 1.00 85.50 105 ASP A N 1
ATOM 833 C CA . ASP A 1 105 ? 12.161 8.366 -6.775 1.00 85.50 105 ASP A CA 1
ATOM 834 C C . ASP A 1 105 ? 11.419 7.568 -7.855 1.00 85.50 105 ASP A C 1
ATOM 836 O O . ASP A 1 105 ? 11.880 7.505 -8.994 1.00 85.50 105 ASP A O 1
ATOM 840 N N . VAL A 1 106 ? 10.225 7.054 -7.536 1.00 83.19 106 VAL A N 1
ATOM 841 C CA . VAL A 1 106 ? 9.393 6.313 -8.497 1.00 83.19 106 VAL A CA 1
ATOM 842 C C . VAL A 1 106 ? 8.999 7.190 -9.686 1.00 83.19 106 VAL A C 1
ATOM 844 O O . VAL A 1 106 ? 9.104 6.741 -10.820 1.00 83.19 106 VAL A O 1
ATOM 847 N N . LEU A 1 107 ? 8.592 8.442 -9.453 1.00 77.12 107 LEU A N 1
ATOM 848 C CA . LEU A 1 107 ? 8.171 9.351 -10.526 1.00 77.12 107 LEU A CA 1
ATOM 849 C C . LEU A 1 107 ? 9.337 9.858 -11.390 1.00 77.12 107 LEU A C 1
ATOM 851 O O . LEU A 1 107 ? 9.144 10.123 -12.573 1.00 77.12 107 LEU A O 1
ATOM 855 N N . SER A 1 108 ? 10.534 10.020 -10.819 1.00 78.69 108 SER A N 1
ATOM 856 C CA . SER A 1 108 ? 11.689 10.587 -11.538 1.00 78.69 108 SER A CA 1
ATOM 857 C C . SER A 1 108 ? 12.461 9.548 -12.349 1.00 78.69 108 SER A C 1
ATOM 859 O O . SER A 1 108 ? 13.104 9.903 -13.334 1.00 78.69 108 SER A O 1
ATOM 861 N N . ASN A 1 109 ? 12.422 8.279 -11.937 1.00 71.00 109 ASN A N 1
ATOM 862 C CA . ASN A 1 109 ? 13.174 7.202 -12.582 1.00 71.00 109 ASN A CA 1
ATOM 863 C C . ASN A 1 109 ? 12.364 6.432 -13.633 1.00 71.00 109 ASN A C 1
ATOM 865 O O . ASN A 1 109 ? 12.884 5.470 -14.204 1.00 71.00 109 ASN A O 1
ATOM 869 N N . GLU A 1 110 ? 11.125 6.843 -13.911 1.00 65.44 110 GLU A N 1
ATOM 870 C CA . GLU A 1 110 ? 10.236 6.076 -14.774 1.00 65.44 110 GLU A CA 1
ATOM 871 C C . GLU A 1 110 ? 10.453 6.350 -16.261 1.00 65.44 110 GLU A C 1
ATOM 873 O O . GLU A 1 110 ? 10.206 7.436 -16.778 1.00 65.44 110 GLU A O 1
ATOM 878 N N . GLN A 1 111 ? 10.974 5.326 -16.942 1.00 63.47 111 GLN A N 1
ATOM 879 C CA . GLN A 1 111 ? 11.358 5.362 -18.357 1.00 63.47 111 GLN A CA 1
ATOM 880 C C . GLN A 1 111 ? 10.414 4.547 -19.250 1.00 63.47 111 GLN A C 1
ATOM 882 O O . GLN A 1 111 ? 10.591 4.516 -20.468 1.00 63.47 111 GLN A O 1
ATOM 887 N N . ASP A 1 112 ? 9.438 3.860 -18.656 1.00 66.38 112 ASP A N 1
ATOM 888 C CA . ASP A 1 112 ? 8.494 3.017 -19.378 1.00 66.38 112 ASP A CA 1
ATOM 889 C C . ASP A 1 112 ? 7.331 3.871 -19.904 1.00 66.38 112 ASP A C 1
ATOM 891 O O . ASP A 1 112 ? 6.523 4.401 -19.142 1.00 66.38 112 ASP A O 1
ATOM 895 N N . ALA A 1 113 ? 7.280 4.026 -21.229 1.00 61.88 113 ALA A N 1
ATOM 896 C CA . ALA A 1 113 ? 6.284 4.831 -21.931 1.00 61.88 113 ALA A CA 1
ATOM 897 C C . ALA A 1 113 ? 4.853 4.269 -21.827 1.00 61.88 113 ALA A C 1
ATOM 899 O O . ALA A 1 113 ? 3.902 4.993 -22.124 1.00 61.88 113 ALA A O 1
ATOM 900 N N . ASP A 1 114 ? 4.701 3.006 -21.409 1.00 63.78 114 ASP A N 1
ATOM 901 C CA . ASP A 1 114 ? 3.407 2.349 -21.214 1.00 63.78 114 ASP A CA 1
ATOM 902 C C . ASP A 1 114 ? 2.886 2.464 -19.766 1.00 63.78 114 ASP A C 1
ATOM 904 O O . ASP A 1 114 ? 1.811 1.932 -19.456 1.00 63.78 114 ASP A O 1
ATOM 908 N N . VAL A 1 115 ? 3.611 3.162 -18.879 1.00 65.25 115 VAL A N 1
ATOM 909 C CA . VAL A 1 115 ? 3.114 3.530 -17.545 1.00 65.25 115 VAL A CA 1
ATOM 910 C C . VAL A 1 115 ? 2.009 4.571 -17.691 1.00 65.25 115 VAL A C 1
ATOM 912 O O . VAL A 1 115 ? 2.212 5.621 -18.300 1.00 65.25 115 VAL A O 1
ATOM 915 N N . LYS A 1 116 ? 0.819 4.246 -17.176 1.00 56.34 116 LYS A N 1
ATOM 916 C CA . LYS A 1 116 ? -0.393 5.075 -17.260 1.00 56.34 116 LYS A CA 1
ATOM 917 C C . LYS A 1 116 ? -0.701 5.779 -15.956 1.00 56.34 116 LYS A C 1
ATOM 919 O O . LYS A 1 116 ? -0.574 5.100 -14.916 1.00 56.34 116 LYS A O 1
#

Mean predicted aligned error: 5.1 Å